Protein AF-A0A7H9VA75-F1 (afdb_monomer_lite)

pLDDT: mean 76.29, std 11.35, range [45.34, 88.94]

Foldseek 3Di:
DLLVLLLQVLVVHQKDWLVVSCVRDPDNPCSVVSVVVCVVVLQKDFDPDPDDDDITMIGGNDPVSSVVSPVVVVVVVVVVVD

Sequence (82 aa):
EVRRLAQEAAVIGPRFDATLLKTVTADPRHLEAGCELLCDAEIIEEVAGSGSVSSQSFRFTQTLLQDVIYQNLLLQRRTDIH

Structure (mmCIF, N/CA/C/O backbone):
data_AF-A0A7H9VA75-F1
#
_entry.id   AF-A0A7H9VA75-F1
#
loop_
_atom_site.group_PDB
_atom_site.id
_atom_site.type_symbol
_atom_site.label_atom_id
_atom_site.label_alt_id
_atom_site.label_comp_id
_atom_site.label_asym_id
_atom_site.label_entity_id
_atom_site.label_seq_id
_atom_site.pdbx_PDB_ins_code
_atom_site.Cartn_x
_atom_site.Cartn_y
_atom_site.Cartn_z
_atom_site.occupancy
_atom_site.B_iso_or_equiv
_atom_site.auth_seq_id
_atom_site.auth_comp_id
_atom_site.auth_asym_id
_atom_site.auth_atom_id
_atom_site.pdbx_PDB_model_num
ATOM 1 N N . GLU A 1 1 ? -5.438 -7.219 6.972 1.00 67.44 1 GLU A N 1
ATOM 2 C CA . GLU A 1 1 ? -4.583 -6.045 7.273 1.00 67.44 1 GLU A CA 1
ATOM 3 C C . GLU A 1 1 ? -4.191 -5.223 6.031 1.00 67.44 1 GLU A C 1
ATOM 5 O O . GLU A 1 1 ? -3.122 -4.635 5.990 1.00 67.44 1 GLU A O 1
ATOM 10 N N . VAL A 1 2 ? -5.094 -5.053 5.055 1.00 74.25 2 VAL A N 1
ATOM 11 C CA . VAL A 1 2 ? -4.849 -4.211 3.859 1.00 74.25 2 VAL A CA 1
ATOM 12 C C . VAL A 1 2 ? -4.781 -2.718 4.206 1.00 74.25 2 VAL A C 1
ATOM 14 O O . VAL A 1 2 ? -3.967 -1.971 3.675 1.00 74.25 2 VAL A O 1
ATOM 17 N N . ARG A 1 3 ? -5.592 -2.283 5.180 1.00 78.00 3 ARG A N 1
ATOM 18 C CA . ARG A 1 3 ? -5.594 -0.897 5.668 1.00 78.00 3 ARG A CA 1
ATOM 19 C C . ARG A 1 3 ? -4.245 -0.477 6.260 1.00 78.00 3 ARG A C 1
ATOM 21 O O . ARG A 1 3 ? -3.834 0.657 6.056 1.00 78.00 3 ARG A O 1
ATOM 28 N N . ARG A 1 4 ? -3.564 -1.385 6.973 1.00 80.25 4 ARG A N 1
ATOM 29 C CA . ARG A 1 4 ? -2.230 -1.131 7.539 1.00 80.25 4 ARG A CA 1
ATOM 30 C C . ARG A 1 4 ? -1.200 -0.958 6.424 1.00 80.25 4 ARG A C 1
ATOM 32 O O . ARG A 1 4 ? -0.443 0.002 6.463 1.00 80.25 4 ARG A O 1
ATOM 39 N N . LEU A 1 5 ? -1.249 -1.807 5.397 1.00 83.06 5 LEU A N 1
ATOM 40 C CA . LEU A 1 5 ? -0.383 -1.680 4.225 1.00 83.06 5 LEU A CA 1
ATOM 41 C C . LEU A 1 5 ? -0.546 -0.316 3.533 1.00 83.06 5 LEU A C 1
ATOM 43 O O . LEU A 1 5 ? 0.434 0.354 3.220 1.00 83.06 5 LEU A O 1
ATOM 47 N N . ALA A 1 6 ? -1.789 0.141 3.362 1.00 82.94 6 ALA A N 1
ATOM 48 C CA . ALA A 1 6 ? -2.066 1.456 2.791 1.00 82.94 6 ALA A CA 1
ATOM 49 C C . ALA A 1 6 ? -1.520 2.602 3.662 1.00 82.94 6 ALA A C 1
ATOM 51 O O . ALA A 1 6 ? -1.044 3.603 3.133 1.00 82.94 6 ALA A O 1
ATOM 52 N N . GLN A 1 7 ? -1.559 2.460 4.992 1.00 83.00 7 GLN A N 1
ATOM 53 C CA . GLN A 1 7 ? -0.968 3.426 5.925 1.00 83.00 7 GLN A CA 1
ATOM 54 C C . GLN A 1 7 ? 0.556 3.464 5.823 1.00 83.00 7 GLN A C 1
ATOM 56 O O . GLN A 1 7 ? 1.126 4.550 5.782 1.00 83.00 7 GLN A O 1
ATOM 61 N N . GLU A 1 8 ? 1.208 2.303 5.752 1.00 84.50 8 GLU A N 1
ATOM 62 C CA . GLU A 1 8 ? 2.655 2.194 5.544 1.00 84.50 8 GLU A CA 1
ATOM 63 C C 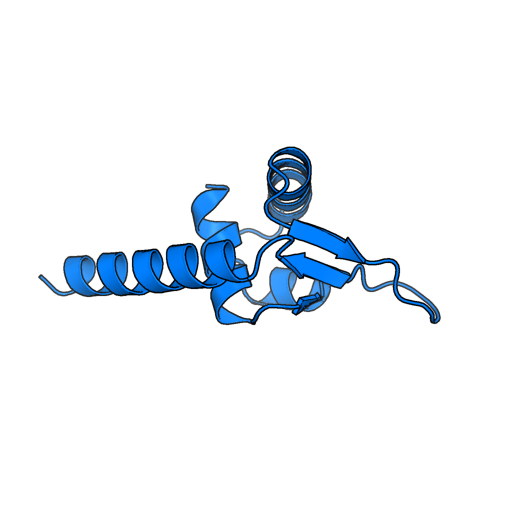. GLU A 1 8 ? 3.062 2.868 4.225 1.00 84.50 8 GLU A C 1
ATOM 65 O O . GLU A 1 8 ? 3.967 3.701 4.213 1.00 84.50 8 GLU A O 1
ATOM 70 N N . ALA A 1 9 ? 2.322 2.607 3.145 1.00 84.00 9 ALA A N 1
ATOM 71 C CA . ALA A 1 9 ? 2.518 3.255 1.851 1.00 84.00 9 ALA A CA 1
ATOM 72 C C . ALA A 1 9 ? 2.289 4.779 1.899 1.00 84.00 9 ALA A C 1
ATOM 74 O O . ALA A 1 9 ? 3.082 5.546 1.353 1.00 84.00 9 ALA A O 1
ATOM 75 N N . ALA A 1 10 ? 1.249 5.241 2.599 1.00 83.19 10 ALA A N 1
ATOM 76 C CA . ALA A 1 10 ? 0.936 6.666 2.723 1.00 83.19 10 ALA A CA 1
ATOM 77 C C . ALA A 1 10 ? 2.023 7.463 3.467 1.00 83.19 10 ALA A C 1
ATOM 79 O O . ALA A 1 10 ? 2.183 8.656 3.201 1.00 83.19 10 ALA A O 1
ATOM 80 N N . VAL A 1 11 ? 2.771 6.817 4.374 1.00 81.69 11 VAL A N 1
ATOM 81 C CA . VAL A 1 11 ? 3.921 7.417 5.077 1.00 81.69 11 VAL A CA 1
ATOM 82 C C . VAL A 1 11 ? 5.128 7.584 4.153 1.00 81.69 11 VAL A C 1
ATOM 84 O O . VAL A 1 11 ? 5.874 8.546 4.320 1.00 81.69 11 VAL A O 1
ATOM 87 N N . ILE A 1 12 ? 5.316 6.685 3.181 1.00 84.69 12 ILE A N 1
ATOM 88 C CA . ILE A 1 12 ? 6.381 6.812 2.175 1.00 84.69 12 ILE A CA 1
ATOM 89 C C . ILE A 1 12 ? 6.110 8.028 1.281 1.00 84.69 12 ILE A C 1
ATOM 91 O O . ILE A 1 12 ? 7.009 8.832 1.036 1.00 84.69 12 ILE A O 1
ATOM 95 N N . GLY A 1 13 ? 4.868 8.173 0.806 1.00 78.94 13 GLY A N 1
ATOM 96 C CA . GLY A 1 13 ? 4.446 9.305 -0.014 1.00 78.94 13 GLY A CA 1
ATOM 97 C C . GLY A 1 13 ? 3.399 8.952 -1.080 1.00 78.94 13 GLY A C 1
ATOM 98 O O . GLY A 1 13 ? 2.932 7.816 -1.150 1.00 78.94 13 GLY A O 1
ATOM 99 N N . PRO A 1 14 ? 3.030 9.915 -1.950 1.00 81.19 14 PRO A N 1
ATOM 100 C CA . PRO A 1 14 ? 2.019 9.723 -3.000 1.00 81.19 14 PRO A CA 1
ATOM 101 C C . PRO A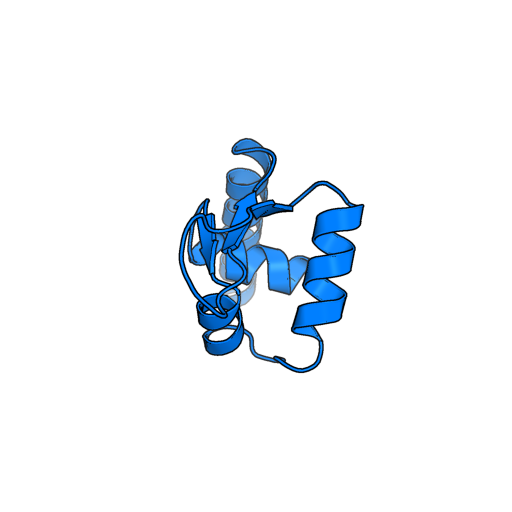 1 14 ? 2.434 8.721 -4.088 1.00 81.19 14 PRO A C 1
ATOM 103 O O . PRO A 1 14 ? 1.585 8.213 -4.822 1.00 81.19 14 PRO A O 1
ATOM 106 N N . ARG A 1 15 ? 3.742 8.480 -4.231 1.00 83.62 15 ARG A N 1
ATOM 107 C CA . ARG A 1 15 ? 4.355 7.529 -5.163 1.00 83.62 15 ARG A CA 1
ATOM 108 C C . ARG A 1 15 ? 5.448 6.775 -4.424 1.00 83.62 15 ARG A C 1
ATOM 110 O O . ARG A 1 15 ? 6.213 7.401 -3.692 1.00 83.62 15 ARG A O 1
ATOM 117 N N . PHE A 1 16 ? 5.518 5.469 -4.619 1.00 85.94 16 PHE A N 1
ATOM 118 C CA . PHE A 1 16 ? 6.457 4.605 -3.914 1.00 85.94 16 PHE A CA 1
ATOM 119 C C . PHE A 1 16 ? 6.779 3.360 -4.740 1.00 85.94 16 PHE A C 1
ATOM 121 O O . PHE A 1 16 ? 5.969 2.908 -5.544 1.00 85.94 16 PHE A O 1
ATOM 128 N N . ASP A 1 17 ? 7.955 2.782 -4.523 1.00 85.50 17 ASP A N 1
ATOM 129 C CA . ASP A 1 17 ? 8.350 1.527 -5.158 1.00 85.50 17 ASP A CA 1
ATOM 130 C C . ASP A 1 17 ? 7.960 0.320 -4.302 1.00 85.50 17 ASP A C 1
ATOM 132 O O . ASP A 1 17 ? 8.023 0.358 -3.069 1.00 85.50 17 ASP A O 1
ATOM 136 N N . ALA A 1 18 ? 7.620 -0.790 -4.957 1.00 83.12 18 ALA A N 1
ATOM 137 C CA . ALA A 1 18 ? 7.315 -2.061 -4.307 1.00 83.12 18 ALA A CA 1
ATOM 138 C C . ALA A 1 18 ? 8.469 -2.540 -3.421 1.00 83.12 18 ALA A C 1
ATOM 140 O O . ALA A 1 18 ? 8.252 -3.080 -2.342 1.00 83.12 18 ALA A O 1
ATOM 141 N N . THR A 1 19 ? 9.708 -2.323 -3.865 1.00 83.75 19 THR A N 1
ATOM 142 C CA . THR A 1 19 ? 10.921 -2.669 -3.117 1.00 83.75 19 THR A CA 1
ATOM 143 C C . THR A 1 19 ? 11.036 -1.856 -1.832 1.00 83.75 19 THR A C 1
ATOM 145 O O . THR A 1 19 ? 11.342 -2.423 -0.788 1.00 83.75 19 THR A O 1
ATOM 148 N N . LEU A 1 20 ? 10.716 -0.561 -1.870 1.00 83.75 20 LEU A N 1
ATOM 149 C CA . LEU A 1 20 ? 10.698 0.293 -0.685 1.00 83.75 20 LEU A CA 1
ATOM 150 C C . LEU A 1 20 ? 9.575 -0.120 0.276 1.00 83.75 20 LEU A C 1
ATOM 152 O O . LEU A 1 20 ? 9.821 -0.275 1.472 1.00 83.75 20 LEU A O 1
ATOM 156 N N . LEU A 1 21 ? 8.376 -0.404 -0.241 1.00 85.00 21 LEU A N 1
ATOM 157 C CA . LEU A 1 21 ? 7.268 -0.902 0.576 1.00 85.00 21 LEU A CA 1
ATOM 158 C C . LEU A 1 21 ? 7.601 -2.260 1.235 1.00 85.00 21 LEU A C 1
ATOM 160 O O . LEU A 1 21 ? 7.330 -2.437 2.421 1.00 85.00 21 LEU A O 1
ATOM 164 N N . LYS A 1 22 ? 8.300 -3.168 0.525 1.00 85.00 22 LYS A N 1
ATOM 165 C CA . LYS A 1 22 ? 8.841 -4.433 1.078 1.00 85.00 22 LYS A CA 1
ATOM 166 C C . LYS A 1 22 ? 9.778 -4.211 2.269 1.00 85.00 22 LYS A C 1
ATOM 168 O O . LYS A 1 22 ? 9.826 -5.067 3.144 1.00 85.00 22 LYS A O 1
ATOM 173 N N . THR A 1 23 ? 10.523 -3.102 2.313 1.00 84.94 23 THR A N 1
ATOM 174 C CA . THR A 1 23 ? 11.457 -2.828 3.424 1.00 84.94 23 THR A CA 1
ATOM 175 C C . THR A 1 23 ? 10.789 -2.267 4.674 1.00 84.94 23 THR A C 1
ATOM 177 O O . THR A 1 23 ? 11.304 -2.476 5.770 1.00 84.94 23 THR A O 1
ATOM 180 N N . VAL A 1 24 ? 9.669 -1.552 4.527 1.00 82.31 24 VAL A N 1
ATOM 181 C CA . VAL A 1 24 ? 8.965 -0.933 5.663 1.00 82.31 24 VAL A CA 1
ATOM 182 C C . VAL A 1 24 ? 7.836 -1.798 6.204 1.00 82.31 24 VAL A C 1
ATOM 184 O O . VAL A 1 24 ? 7.460 -1.641 7.364 1.00 82.31 24 VAL A O 1
ATOM 187 N N . THR A 1 25 ? 7.289 -2.694 5.381 1.00 82.94 25 THR A N 1
ATOM 188 C CA . THR A 1 25 ? 6.177 -3.536 5.800 1.00 82.94 25 THR A CA 1
ATOM 189 C C . THR A 1 25 ? 6.632 -4.609 6.781 1.00 82.94 25 THR A C 1
ATOM 191 O O . THR A 1 25 ? 7.671 -5.248 6.604 1.00 82.94 25 THR A O 1
ATOM 194 N N . ALA A 1 26 ? 5.836 -4.823 7.828 1.00 79.44 26 ALA A N 1
ATOM 195 C CA . ALA A 1 26 ? 6.117 -5.852 8.824 1.00 79.44 26 ALA A CA 1
ATOM 196 C C . ALA A 1 26 ? 5.916 -7.277 8.273 1.00 79.44 26 ALA A C 1
ATOM 198 O O . ALA A 1 26 ? 6.514 -8.219 8.792 1.00 79.44 26 ALA A O 1
ATOM 199 N N . ASP A 1 27 ? 5.095 -7.438 7.227 1.00 81.94 27 ASP A N 1
ATOM 200 C CA . ASP A 1 27 ? 4.795 -8.736 6.619 1.00 81.94 27 ASP A CA 1
ATOM 201 C C . ASP A 1 27 ? 4.947 -8.696 5.084 1.00 81.94 27 ASP A C 1
ATOM 203 O O . ASP A 1 27 ? 3.984 -8.473 4.344 1.00 81.94 27 ASP A O 1
ATOM 207 N N . PRO A 1 28 ? 6.163 -8.938 4.564 1.00 79.56 28 PRO A N 1
ATOM 208 C CA . PRO A 1 28 ? 6.420 -8.899 3.128 1.00 79.56 28 PRO A CA 1
ATOM 209 C C . PRO A 1 28 ? 5.782 -10.067 2.360 1.00 79.56 28 PRO A C 1
ATOM 211 O O . PRO A 1 28 ? 5.728 -10.013 1.134 1.00 79.56 28 PRO A O 1
ATOM 214 N N . ARG A 1 29 ? 5.296 -11.118 3.043 1.00 81.44 29 ARG A N 1
ATOM 215 C CA . ARG A 1 29 ? 4.651 -12.276 2.396 1.00 81.44 29 ARG A CA 1
ATOM 216 C C . ARG A 1 29 ? 3.235 -11.948 1.936 1.00 81.44 29 ARG A C 1
ATOM 218 O O . ARG A 1 29 ? 2.795 -12.478 0.924 1.00 81.44 29 ARG A O 1
ATOM 225 N N . HIS A 1 30 ? 2.546 -11.067 2.658 1.00 82.75 30 HIS A N 1
ATOM 226 C CA . HIS A 1 30 ? 1.201 -10.608 2.305 1.00 82.75 30 HIS A CA 1
ATOM 227 C C . HIS A 1 30 ? 1.193 -9.318 1.483 1.00 82.75 30 HIS A C 1
ATOM 229 O O . HIS A 1 30 ? 0.122 -8.841 1.111 1.00 82.75 30 HIS A O 1
ATOM 235 N N . LEU A 1 31 ? 2.367 -8.754 1.186 1.00 84.06 31 LEU A N 1
ATOM 236 C CA . LEU A 1 31 ? 2.473 -7.502 0.453 1.00 84.06 31 LEU A CA 1
ATOM 237 C C . LEU A 1 31 ? 1.850 -7.588 -0.942 1.00 84.06 31 LEU A C 1
ATOM 239 O O . LEU A 1 31 ? 1.069 -6.717 -1.293 1.00 84.06 31 LEU A O 1
ATOM 243 N N . GLU A 1 32 ? 2.195 -8.610 -1.728 1.00 84.25 32 GLU A N 1
ATOM 244 C CA . GLU A 1 32 ? 1.711 -8.740 -3.111 1.00 84.25 32 GLU A CA 1
ATOM 245 C C . GLU A 1 32 ? 0.185 -8.850 -3.153 1.00 84.25 32 GLU A C 1
ATOM 247 O O . GLU A 1 32 ? -0.461 -8.023 -3.790 1.00 84.25 32 GLU A O 1
ATOM 252 N N . ALA A 1 33 ? -0.397 -9.751 -2.357 1.00 87.12 33 ALA A N 1
ATOM 253 C CA . ALA A 1 33 ? -1.850 -9.867 -2.226 1.00 87.12 33 ALA A CA 1
ATOM 254 C C . ALA A 1 33 ? -2.501 -8.574 -1.694 1.00 87.12 33 ALA A C 1
ATOM 256 O O . ALA A 1 33 ? -3.601 -8.204 -2.096 1.00 87.12 33 ALA A O 1
ATOM 257 N N . GLY A 1 34 ? -1.833 -7.859 -0.784 1.00 86.88 34 GLY A N 1
ATOM 258 C CA . GLY A 1 34 ? -2.313 -6.580 -0.270 1.00 86.88 34 GLY A CA 1
ATOM 259 C C . GLY A 1 34 ? -2.292 -5.469 -1.322 1.00 86.88 34 GLY A C 1
ATOM 260 O O . GLY A 1 34 ? -3.252 -4.707 -1.402 1.00 86.88 34 GLY A O 1
ATOM 261 N N . CYS A 1 35 ? -1.245 -5.395 -2.147 1.00 85.19 35 CYS A N 1
ATOM 262 C CA . CYS A 1 35 ? -1.160 -4.466 -3.272 1.00 85.19 35 CYS A CA 1
ATOM 263 C C . CYS A 1 35 ? -2.214 -4.779 -4.335 1.00 85.19 35 CYS A C 1
ATOM 265 O O . CYS A 1 35 ? -2.876 -3.855 -4.793 1.00 85.19 35 CYS A O 1
ATOM 267 N N . GLU A 1 36 ? -2.430 -6.054 -4.673 1.00 87.62 36 GLU A N 1
ATOM 268 C CA . GLU A 1 36 ? -3.495 -6.466 -5.597 1.00 87.62 36 GLU A CA 1
ATOM 269 C C . GLU A 1 36 ? -4.873 -6.009 -5.109 1.00 87.62 36 GLU A C 1
ATOM 271 O O . GLU A 1 36 ? -5.629 -5.419 -5.873 1.00 87.62 36 GLU A O 1
ATOM 276 N N . LEU A 1 37 ? -5.176 -6.188 -3.819 1.00 88.94 37 LEU A N 1
ATOM 277 C CA . LEU A 1 37 ? -6.435 -5.723 -3.228 1.00 88.94 37 LEU A CA 1
ATOM 278 C C . LEU A 1 37 ? -6.563 -4.192 -3.221 1.00 88.94 37 LEU A C 1
ATOM 280 O O . LEU A 1 37 ? -7.663 -3.668 -3.381 1.00 88.94 37 LEU A O 1
ATOM 284 N N . LEU A 1 38 ? -5.464 -3.459 -3.018 1.00 87.00 38 LEU A N 1
ATOM 285 C CA . LEU A 1 38 ? -5.469 -1.993 -3.097 1.00 87.00 38 LEU A CA 1
ATOM 286 C C . LEU A 1 38 ? -5.628 -1.490 -4.538 1.00 87.00 38 LEU A C 1
ATOM 288 O O . LEU A 1 38 ? -6.241 -0.440 -4.730 1.00 87.00 38 LEU A O 1
ATOM 292 N N . CYS A 1 39 ? -5.101 -2.224 -5.520 1.00 87.81 39 CYS A N 1
ATOM 293 C CA . CYS A 1 39 ? -5.327 -1.968 -6.941 1.00 87.81 39 CYS A CA 1
ATOM 294 C C . CYS A 1 39 ? -6.782 -2.248 -7.337 1.00 87.81 39 CYS A C 1
ATOM 296 O O . CYS A 1 39 ? -7.398 -1.411 -7.990 1.00 87.81 39 CYS A O 1
ATOM 298 N N . ASP A 1 40 ? -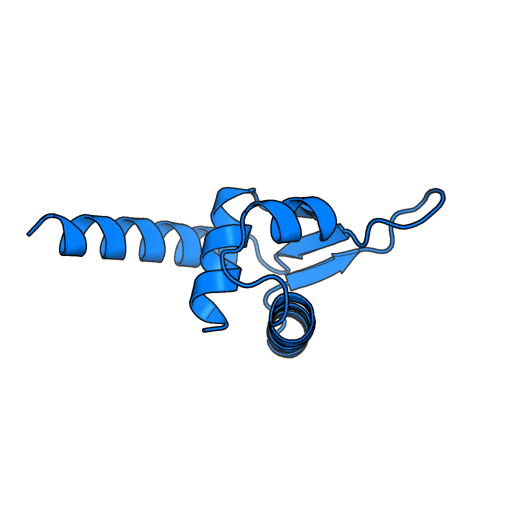7.348 -3.379 -6.904 1.00 87.31 40 ASP A N 1
ATOM 299 C CA . ASP A 1 40 ? -8.752 -3.745 -7.153 1.00 87.31 40 ASP A CA 1
ATOM 300 C C . ASP A 1 40 ? -9.723 -2.717 -6.549 1.00 87.31 40 ASP A C 1
ATOM 302 O O . ASP A 1 40 ? -10.710 -2.332 -7.167 1.00 87.31 40 ASP A O 1
ATOM 306 N N . ALA A 1 41 ? -9.382 -2.183 -5.373 1.00 86.44 41 ALA A N 1
ATOM 307 C CA . ALA A 1 41 ? -10.129 -1.113 -4.718 1.00 86.44 41 ALA A CA 1
ATOM 308 C C . ALA A 1 41 ? -9.888 0.293 -5.315 1.00 86.44 41 ALA A C 1
ATOM 310 O O . ALA A 1 41 ? -10.350 1.277 -4.735 1.00 86.44 41 ALA A O 1
ATOM 311 N N . GLU A 1 42 ? -9.132 0.411 -6.411 1.00 84.56 42 GLU A N 1
ATOM 312 C CA . GLU A 1 42 ? -8.751 1.674 -7.063 1.00 84.56 42 GLU A CA 1
ATOM 313 C C . GLU A 1 42 ? -8.031 2.673 -6.130 1.00 84.56 42 GLU A C 1
ATOM 315 O O . GLU A 1 42 ? -8.001 3.879 -6.385 1.00 84.56 42 GLU A O 1
ATOM 320 N N . ILE A 1 43 ? -7.424 2.196 -5.037 1.00 84.94 43 ILE A N 1
ATOM 321 C CA . ILE A 1 43 ? -6.733 3.041 -4.049 1.00 84.94 43 ILE A CA 1
ATOM 322 C C . ILE A 1 43 ? -5.338 3.411 -4.545 1.00 84.94 43 ILE A C 1
ATOM 324 O O . ILE A 1 43 ? -4.919 4.570 -4.441 1.00 84.94 43 ILE A O 1
ATOM 328 N N . ILE A 1 44 ? -4.623 2.417 -5.064 1.00 87.00 44 ILE A N 1
ATOM 329 C CA . ILE A 1 44 ? -3.323 2.584 -5.706 1.00 87.00 44 ILE A CA 1
ATOM 330 C C . ILE A 1 44 ? -3.397 2.052 -7.132 1.00 87.00 44 ILE A C 1
ATOM 332 O O . ILE A 1 44 ? -4.227 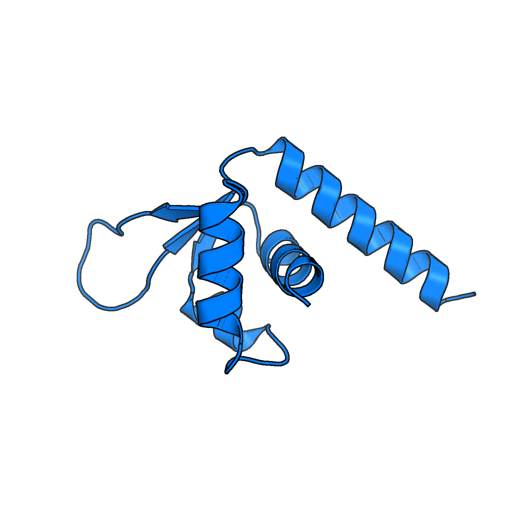1.208 -7.446 1.00 87.00 44 ILE A O 1
ATOM 336 N N . GLU A 1 45 ? -2.498 2.512 -7.982 1.00 87.56 45 GLU A N 1
ATOM 337 C CA . GLU A 1 45 ? -2.317 1.987 -9.326 1.00 87.56 45 GLU A CA 1
ATOM 338 C C . GLU A 1 45 ? -0.838 1.682 -9.561 1.00 87.56 45 GLU A C 1
ATOM 340 O O . GLU A 1 45 ? 0.054 2.419 -9.116 1.00 87.56 45 GLU A O 1
ATOM 345 N N . GLU A 1 46 ? -0.581 0.576 -10.254 1.00 85.75 46 GLU A N 1
ATOM 346 C CA . GLU A 1 46 ? 0.755 0.220 -10.711 1.00 85.75 46 GLU A CA 1
ATOM 347 C C . GLU A 1 46 ? 1.132 1.105 -11.903 1.00 85.75 46 GLU A C 1
ATOM 349 O O . GLU A 1 46 ? 0.444 1.165 -12.923 1.00 85.75 46 GLU A O 1
ATOM 354 N N . VAL A 1 47 ? 2.250 1.808 -11.772 1.00 82.56 47 VAL A N 1
ATOM 355 C CA . VAL A 1 47 ? 2.820 2.643 -12.819 1.00 82.56 47 VAL A CA 1
ATOM 356 C C . VAL A 1 47 ? 3.962 1.865 -13.449 1.00 82.56 47 VAL A C 1
ATOM 358 O O . VAL A 1 47 ? 4.992 1.634 -12.815 1.00 82.56 47 VAL A O 1
ATOM 361 N N . ALA A 1 48 ? 3.802 1.492 -14.719 1.00 68.06 48 ALA A N 1
ATOM 362 C CA . ALA A 1 48 ? 4.881 0.884 -15.483 1.00 68.06 48 ALA A CA 1
ATOM 363 C C . ALA A 1 48 ? 6.058 1.871 -15.582 1.00 68.06 48 ALA A C 1
ATOM 365 O O . ALA A 1 48 ? 5.985 2.891 -16.274 1.00 68.06 48 ALA A O 1
ATOM 366 N N . GLY A 1 49 ? 7.142 1.581 -14.862 1.00 60.12 49 GLY A N 1
ATOM 367 C CA . GLY A 1 49 ? 8.377 2.350 -14.935 1.00 60.12 49 GLY A CA 1
ATOM 368 C C . GLY A 1 49 ? 8.952 2.286 -16.350 1.00 60.12 49 GLY A C 1
ATOM 369 O O . GLY A 1 49 ? 9.307 1.215 -16.842 1.00 60.12 49 GLY A O 1
ATOM 370 N N . SER A 1 50 ? 9.050 3.436 -17.017 1.00 52.81 50 SER A N 1
ATOM 371 C CA . SER A 1 50 ? 9.711 3.565 -18.320 1.00 52.81 50 SER A CA 1
ATOM 372 C C . SER A 1 50 ? 11.230 3.472 -18.138 1.00 52.81 50 SER A C 1
ATOM 374 O O . SER A 1 50 ? 11.930 4.482 -18.133 1.00 52.81 50 SER A O 1
ATOM 376 N N . GLY A 1 51 ? 11.751 2.269 -17.899 1.00 46.84 51 GLY A N 1
ATOM 377 C CA . GLY A 1 51 ? 13.191 2.052 -17.790 1.00 46.84 51 GLY A CA 1
ATOM 378 C C . GLY A 1 51 ? 13.583 0.822 -16.982 1.00 46.84 51 GLY A C 1
ATOM 379 O O . GLY A 1 51 ? 13.500 0.822 -15.764 1.00 46.84 51 GLY A O 1
ATOM 380 N N . SER A 1 52 ? 14.064 -0.192 -17.702 1.00 51.53 52 SER A N 1
ATOM 381 C CA . SER A 1 52 ? 14.985 -1.250 -17.271 1.00 51.53 52 SER A CA 1
ATOM 382 C C . SER A 1 52 ? 14.843 -1.797 -15.835 1.00 51.53 52 SER A C 1
ATOM 384 O O . SER A 1 52 ? 15.527 -1.362 -14.918 1.00 51.53 52 SER A O 1
ATOM 386 N N . VAL A 1 53 ? 14.102 -2.906 -15.744 1.00 53.03 53 VAL A N 1
ATOM 387 C CA . VAL A 1 53 ? 14.330 -4.047 -14.835 1.00 53.03 53 VAL A CA 1
ATOM 388 C C . VAL A 1 53 ? 14.045 -3.813 -13.335 1.00 53.03 53 VAL A C 1
ATOM 390 O O . VAL A 1 53 ? 14.897 -3.401 -12.558 1.00 53.03 53 VAL A O 1
ATOM 393 N N . SER A 1 54 ? 12.862 -4.295 -12.929 1.00 55.28 54 SER A N 1
ATOM 394 C CA . SER A 1 54 ? 12.581 -4.986 -11.653 1.00 55.28 54 SER A CA 1
ATOM 395 C C . SER A 1 54 ? 11.980 -4.224 -10.462 1.00 55.28 54 SER A C 1
ATOM 397 O O . SER A 1 54 ? 11.691 -4.875 -9.456 1.00 55.28 54 SER A O 1
ATOM 399 N N . SER A 1 55 ? 11.693 -2.925 -10.551 1.00 63.44 55 SER A N 1
ATOM 400 C CA . SER A 1 55 ? 10.929 -2.232 -9.498 1.00 63.44 55 SER A CA 1
ATOM 401 C C . SER A 1 55 ? 9.552 -1.837 -10.020 1.00 63.44 55 SER A C 1
ATOM 403 O O . SER A 1 55 ? 9.438 -0.935 -10.843 1.00 63.44 55 SER A O 1
ATOM 405 N N . GLN A 1 56 ? 8.510 -2.535 -9.564 1.00 78.88 56 GLN A N 1
ATOM 406 C CA . GLN A 1 56 ? 7.129 -2.091 -9.755 1.00 78.88 56 GLN A CA 1
ATOM 407 C C . GLN A 1 56 ? 6.935 -0.813 -8.943 1.00 78.88 56 GLN A C 1
ATOM 409 O O . GLN A 1 56 ? 7.174 -0.808 -7.733 1.00 78.88 56 GLN A O 1
ATOM 414 N N . SER A 1 57 ? 6.541 0.270 -9.600 1.00 83.00 57 SER A N 1
ATOM 415 C CA . SER A 1 57 ? 6.225 1.522 -8.923 1.00 83.00 57 SER A CA 1
ATOM 416 C C . SER A 1 57 ? 4.716 1.625 -8.758 1.00 83.00 57 SER A C 1
ATOM 418 O O . SER A 1 57 ? 3.958 1.278 -9.657 1.00 83.00 57 SER A O 1
ATOM 420 N N . PHE A 1 58 ? 4.274 2.137 -7.620 1.00 86.69 58 PHE A N 1
ATOM 421 C CA . PHE A 1 58 ? 2.872 2.368 -7.315 1.00 86.69 58 PHE A CA 1
ATOM 422 C C . PHE A 1 58 ? 2.641 3.848 -7.033 1.00 86.69 58 PHE A C 1
ATOM 424 O O . PHE A 1 58 ? 3.515 4.566 -6.532 1.00 86.69 58 PHE A O 1
ATOM 431 N N . ARG A 1 59 ? 1.439 4.325 -7.340 1.00 87.00 59 ARG A N 1
ATOM 432 C CA . ARG A 1 59 ? 0.972 5.645 -6.911 1.00 87.00 59 ARG A CA 1
ATOM 433 C C . ARG A 1 59 ? -0.442 5.556 -6.378 1.00 87.00 59 ARG A C 1
ATOM 435 O O . ARG A 1 59 ? -1.200 4.699 -6.808 1.00 87.00 59 ARG A O 1
ATOM 442 N N . PHE A 1 60 ? -0.809 6.458 -5.477 1.00 86.00 60 PHE A N 1
ATOM 443 C CA . PHE A 1 60 ? -2.211 6.602 -5.098 1.00 86.00 60 PHE A CA 1
ATOM 444 C C . PHE A 1 60 ? -3.005 7.192 -6.265 1.00 86.00 60 PHE A C 1
ATOM 446 O O . PHE A 1 60 ? -2.609 8.216 -6.827 1.00 86.00 60 PHE A O 1
ATOM 453 N N . THR A 1 61 ? -4.138 6.571 -6.590 1.00 83.00 61 THR A N 1
ATOM 454 C CA . THR A 1 61 ? -5.029 7.004 -7.677 1.00 83.00 61 THR A CA 1
ATOM 455 C C . THR A 1 61 ? -5.626 8.383 -7.388 1.00 83.00 61 THR A C 1
ATOM 457 O O . THR A 1 61 ? -5.849 9.191 -8.287 1.00 83.00 61 THR A O 1
ATOM 460 N N . GLN A 1 62 ? -5.864 8.689 -6.106 1.00 77.38 62 GLN A N 1
ATOM 461 C CA . GLN A 1 62 ? -6.422 9.962 -5.654 1.00 77.38 62 GLN A CA 1
ATOM 462 C C . GLN A 1 62 ? -5.577 10.548 -4.521 1.00 77.38 62 GLN A C 1
ATOM 464 O O . GLN A 1 62 ? -5.369 9.908 -3.492 1.00 77.38 62 GLN A O 1
ATOM 469 N N . THR A 1 63 ? -5.149 11.805 -4.655 1.00 67.06 63 THR A N 1
ATOM 470 C CA . THR A 1 63 ? -4.364 12.505 -3.619 1.00 67.06 63 THR A CA 1
ATOM 471 C C . THR A 1 63 ? -5.122 12.610 -2.287 1.00 67.06 63 THR A C 1
ATOM 473 O O . THR A 1 63 ? -4.522 12.475 -1.226 1.00 67.06 63 THR A O 1
ATOM 476 N N . LEU A 1 64 ? -6.455 12.742 -2.330 1.00 67.69 64 LEU A N 1
ATOM 477 C CA . LEU A 1 64 ? -7.312 12.776 -1.137 1.00 67.69 64 LEU A CA 1
ATOM 478 C C . LEU A 1 64 ? -7.281 11.471 -0.325 1.00 67.69 64 LEU A C 1
ATOM 480 O O . LEU A 1 64 ? -7.406 11.515 0.897 1.00 67.69 64 LEU A O 1
ATOM 484 N N . LEU A 1 65 ? -7.099 10.315 -0.974 1.00 69.81 65 LEU A N 1
ATOM 485 C CA . LEU A 1 65 ? -7.017 9.029 -0.274 1.00 69.81 65 LEU A CA 1
ATOM 486 C C . LEU A 1 65 ? -5.766 8.959 0.601 1.00 69.81 65 LEU A C 1
ATOM 488 O O . LEU A 1 65 ? -5.854 8.525 1.750 1.00 69.81 65 LEU A O 1
ATOM 492 N N . GLN A 1 66 ? -4.628 9.444 0.097 1.00 68.44 66 GLN A N 1
ATOM 493 C CA . GLN A 1 66 ? -3.392 9.512 0.873 1.00 68.44 66 GLN A CA 1
ATOM 494 C C . GLN A 1 66 ? -3.581 10.371 2.133 1.00 68.44 66 GLN A C 1
ATOM 496 O O . GLN A 1 66 ? -3.222 9.933 3.225 1.00 68.44 66 GLN A O 1
ATOM 501 N N . ASP A 1 67 ? -4.192 11.551 2.001 1.00 70.00 67 ASP A N 1
ATOM 502 C CA . ASP A 1 67 ? -4.468 12.451 3.127 1.00 70.00 67 ASP A CA 1
ATOM 503 C C . ASP A 1 67 ? -5.373 11.802 4.182 1.00 70.00 67 ASP A C 1
ATOM 505 O O . ASP A 1 67 ? -5.074 11.845 5.376 1.00 70.00 67 ASP A O 1
ATOM 509 N N . VAL A 1 68 ? -6.455 11.138 3.762 1.00 73.31 68 VAL A N 1
ATOM 510 C CA . VAL A 1 68 ? -7.377 10.450 4.681 1.00 73.31 68 VAL A CA 1
ATOM 511 C C . VAL A 1 68 ? -6.685 9.291 5.400 1.00 73.31 68 VAL A C 1
ATOM 513 O O . VAL A 1 68 ? -6.900 9.090 6.600 1.00 73.31 68 VAL A O 1
ATOM 516 N N . ILE A 1 69 ? -5.846 8.531 4.696 1.00 72.94 69 ILE A N 1
ATOM 517 C CA . ILE A 1 69 ? -5.096 7.409 5.267 1.00 72.94 69 ILE A CA 1
ATOM 518 C C . ILE A 1 69 ? -4.040 7.915 6.259 1.00 72.94 69 ILE A C 1
ATOM 520 O O . ILE A 1 69 ? -3.932 7.379 7.365 1.00 72.94 69 ILE A O 1
ATOM 524 N N . TYR A 1 70 ? -3.316 8.978 5.908 1.00 70.62 70 TYR A N 1
ATOM 525 C CA . TYR A 1 70 ? -2.322 9.605 6.775 1.00 70.62 70 TYR A CA 1
ATOM 526 C C . TYR A 1 70 ? -2.963 10.222 8.030 1.00 70.62 70 TYR A C 1
ATOM 528 O O . TYR A 1 70 ? -2.489 10.009 9.148 1.00 70.62 70 TYR A O 1
ATOM 536 N N . GLN A 1 71 ? -4.102 10.907 7.883 1.00 66.50 71 GLN A N 1
ATOM 537 C CA . GLN A 1 71 ? -4.871 11.430 9.017 1.00 66.50 71 GLN A CA 1
ATOM 538 C C . GLN A 1 71 ? -5.413 10.308 9.913 1.00 66.50 71 GLN A C 1
ATOM 540 O O . GLN A 1 71 ? -5.350 10.421 11.137 1.00 66.50 71 GLN A O 1
ATOM 545 N N . ASN A 1 72 ? -5.882 9.193 9.337 1.00 70.69 72 ASN A N 1
ATOM 546 C CA . ASN A 1 72 ? -6.299 8.020 10.115 1.00 70.69 72 ASN A CA 1
ATOM 547 C C . ASN A 1 72 ? -5.131 7.417 10.911 1.00 70.69 72 ASN A C 1
ATOM 549 O O . ASN A 1 72 ? -5.321 7.031 12.064 1.00 70.69 72 ASN A O 1
ATOM 553 N N . LEU A 1 73 ? -3.926 7.373 10.334 1.00 71.31 73 LEU A N 1
ATOM 554 C CA . LEU A 1 73 ? -2.732 6.897 11.033 1.00 71.31 73 LEU A CA 1
ATOM 555 C C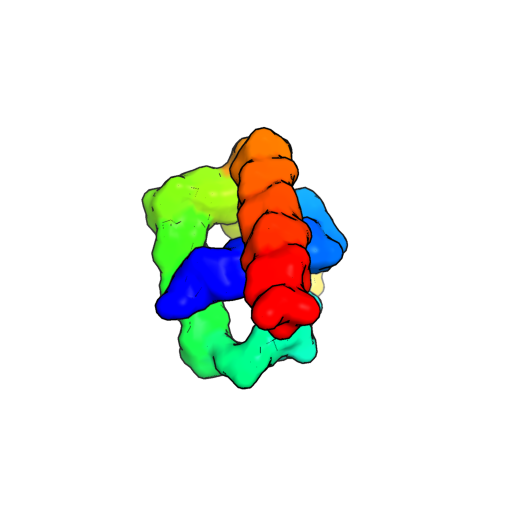 . LEU A 1 73 ? -2.380 7.791 12.233 1.00 71.31 73 LEU A C 1
ATOM 557 O O . LEU A 1 73 ? -2.084 7.284 13.317 1.00 71.31 73 LEU A O 1
ATOM 561 N N . LEU A 1 74 ? -2.442 9.115 12.066 1.00 68.56 74 LEU A N 1
ATOM 562 C CA . LEU A 1 74 ? -2.207 10.073 13.153 1.00 68.56 74 LEU A CA 1
ATOM 563 C C . LEU A 1 74 ? -3.237 9.935 14.280 1.00 68.56 74 LEU A C 1
ATOM 565 O O . LEU A 1 74 ? -2.877 10.012 15.457 1.00 68.56 74 LEU A O 1
ATOM 569 N N . LEU A 1 75 ? -4.506 9.707 13.934 1.00 63.88 75 LEU A N 1
ATOM 570 C CA . LEU A 1 75 ? -5.569 9.479 14.912 1.00 63.88 75 LEU A CA 1
ATOM 571 C C . LEU A 1 75 ? -5.354 8.171 15.683 1.00 63.88 75 LEU A C 1
ATOM 573 O O . LEU A 1 75 ? -5.471 8.185 16.907 1.00 63.88 75 LEU A O 1
ATOM 577 N N . GLN A 1 76 ? -4.954 7.088 15.005 1.00 63.03 76 GLN A N 1
ATOM 578 C CA . GLN A 1 76 ? -4.614 5.817 15.659 1.00 63.03 76 GLN A CA 1
ATOM 579 C C . GLN A 1 76 ? -3.413 5.944 16.603 1.00 63.03 76 GLN A C 1
ATOM 581 O O . GLN A 1 76 ? -3.478 5.466 17.731 1.00 63.03 76 GLN A O 1
ATOM 586 N N . ARG A 1 77 ? -2.337 6.638 16.206 1.00 61.97 77 ARG A N 1
ATOM 587 C CA . ARG A 1 77 ? -1.183 6.847 17.103 1.00 61.97 77 ARG A CA 1
ATOM 588 C C . ARG A 1 77 ? -1.518 7.704 18.325 1.00 61.97 77 ARG A C 1
ATOM 590 O O . ARG A 1 77 ? -0.913 7.517 19.372 1.00 61.97 77 ARG A O 1
ATOM 597 N N . ARG A 1 78 ? -2.479 8.631 18.224 1.00 61.78 78 ARG A N 1
ATOM 598 C CA . ARG A 1 78 ? -2.955 9.404 19.389 1.00 61.78 78 ARG A CA 1
ATOM 599 C C . ARG A 1 78 ? -3.740 8.555 20.382 1.00 61.78 78 ARG A C 1
ATOM 601 O O . ARG A 1 78 ? -3.704 8.860 21.570 1.00 61.78 78 ARG A O 1
ATOM 608 N N . THR A 1 79 ? -4.440 7.530 19.899 1.00 55.38 79 THR A N 1
ATOM 609 C CA . THR A 1 79 ? -5.197 6.617 20.764 1.00 55.38 79 THR A CA 1
ATOM 610 C C . THR A 1 79 ? -4.306 5.583 21.444 1.00 55.38 79 THR A C 1
ATOM 612 O O . THR A 1 79 ? -4.664 5.128 22.513 1.00 55.38 79 THR A O 1
ATOM 615 N N . ASP A 1 80 ? -3.146 5.256 20.872 1.00 55.19 80 ASP A N 1
ATOM 616 C CA . ASP A 1 80 ? -2.177 4.310 21.455 1.00 55.19 80 ASP A CA 1
ATOM 617 C C . ASP A 1 80 ? -1.374 4.902 22.637 1.00 55.19 80 ASP A C 1
ATOM 619 O O . ASP A 1 80 ? -0.766 4.176 23.415 1.00 55.19 80 ASP A O 1
ATOM 623 N N . ILE A 1 81 ? -1.377 6.234 22.788 1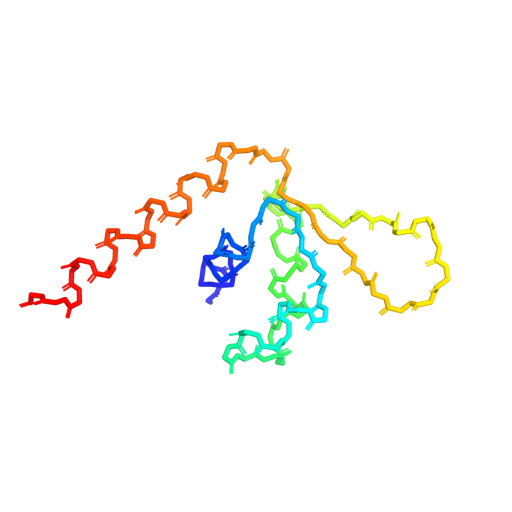.00 55.94 81 ILE A N 1
ATOM 624 C CA . ILE A 1 81 ? -0.677 6.962 23.867 1.00 55.94 81 ILE A CA 1
ATOM 625 C C . ILE A 1 81 ? -1.596 7.224 25.086 1.00 55.94 81 ILE A C 1
ATOM 627 O O . ILE A 1 81 ? -1.133 7.750 26.098 1.00 55.94 81 ILE A O 1
ATOM 631 N N . HIS A 1 82 ? -2.883 6.866 25.013 1.00 45.34 82 HIS A N 1
ATOM 632 C CA . HIS A 1 82 ? -3.852 6.990 26.116 1.00 45.34 82 HIS A CA 1
ATOM 633 C C . HIS A 1 82 ? -4.291 5.618 26.625 1.00 45.34 82 HIS A C 1
ATOM 635 O O . HIS A 1 82 ? -4.633 5.545 27.826 1.00 45.34 82 HIS A O 1
#

Radius of gyration: 12.93 Å; chains: 1; bounding box: 25×25×44 Å

Secondary structure (DSSP, 8-state):
-HHHHHHHHHHH-SEEEHHHHHHH-S-TTSHHHHHHHHHHTTSEEEE--SSSSS--EEEES-HHHHHHHHHHHHHHHHHHT-